Protein AF-A0A520GTJ3-F1 (afdb_monomer)

Secondary structure (DSSP, 8-state):
-PPPPP-----------S--HHHHHHHHHHHHHHHHHHHHHHHHHHHHHHH--STTHHHHH-

pLDDT: mean 86.84, std 16.55, range [44.81, 98.5]

Mean predicted aligned error: 10.02 Å

Solvent-accessible surface area (backbone atoms only — not comparable to full-atom values): 4086 Å² total; per-residue (Å²): 137,86,82,84,83,82,82,82,75,84,80,74,77,85,86,80,83,90,65,56,73,68,59,49,49,54,49,51,52,53,51,52,49,54,51,52,51,52,51,52,49,51,52,51,56,50,50,46,44,75,67,61,70,65,99,56,31,79,81,70,47,112

Foldseek 3Di:
DDDDDDDDDPPDDDDDPPDDPVVVVVVVVVVVVVVVVVVVVVVVLVCCLVPPDDPCNVVSND

Sequence (62 aa):
MPVAQESGGRNSPIINIGIERQDRAAIAEGLSRVLADTYTLYLTTHNFHWNVTGPHFNSLHA

Structure (mmCIF, N/CA/C/O backbone):
data_AF-A0A520GTJ3-F1
#
_entry.id   AF-A0A520GTJ3-F1
#
loop_
_atom_site.gro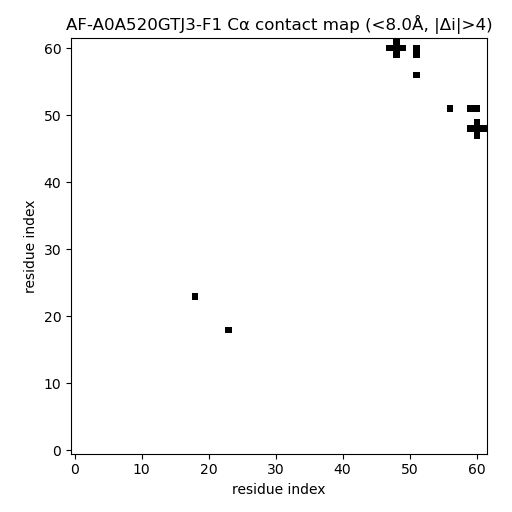up_PDB
_atom_site.id
_atom_site.type_symbol
_atom_site.label_atom_id
_atom_site.label_alt_id
_atom_site.label_comp_id
_atom_site.label_asym_id
_atom_site.label_entity_id
_atom_site.label_seq_id
_atom_site.pdbx_PDB_ins_code
_atom_site.Cartn_x
_atom_site.Cartn_y
_atom_site.Cartn_z
_atom_site.occupancy
_atom_site.B_iso_or_equiv
_atom_site.auth_seq_id
_atom_site.auth_comp_id
_atom_site.auth_asym_id
_atom_site.auth_atom_id
_atom_site.pdbx_PDB_model_num
ATOM 1 N N . MET A 1 1 ? 17.232 -12.298 58.003 1.00 44.81 1 MET A N 1
ATOM 2 C CA . MET A 1 1 ? 17.253 -11.406 56.825 1.00 44.81 1 MET A CA 1
ATOM 3 C C . MET A 1 1 ? 16.052 -11.763 55.955 1.00 44.81 1 MET A C 1
ATOM 5 O O . MET A 1 1 ? 15.969 -12.935 55.605 1.00 44.81 1 MET A O 1
ATOM 9 N N . PRO A 1 2 ? 15.097 -10.856 55.679 1.00 45.28 2 PRO A N 1
ATOM 10 C CA . PRO A 1 2 ? 14.010 -11.112 54.737 1.00 45.28 2 PRO A CA 1
ATOM 11 C C . PRO A 1 2 ? 14.405 -10.647 53.326 1.00 45.28 2 PRO A C 1
ATOM 13 O O . PRO A 1 2 ? 15.043 -9.607 53.164 1.00 45.28 2 PRO A O 1
ATOM 16 N N . VAL A 1 3 ? 14.076 -11.464 52.325 1.00 60.66 3 VAL A N 1
A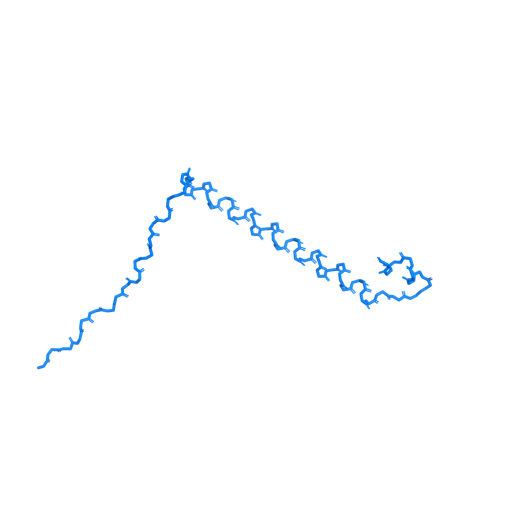TOM 17 C CA . VAL A 1 3 ? 14.385 -11.237 50.907 1.00 60.66 3 VAL A CA 1
ATOM 18 C C . VAL A 1 3 ? 13.359 -10.288 50.271 1.00 60.66 3 VAL A C 1
ATOM 20 O O . VAL A 1 3 ? 12.233 -10.174 50.743 1.00 60.66 3 VAL A O 1
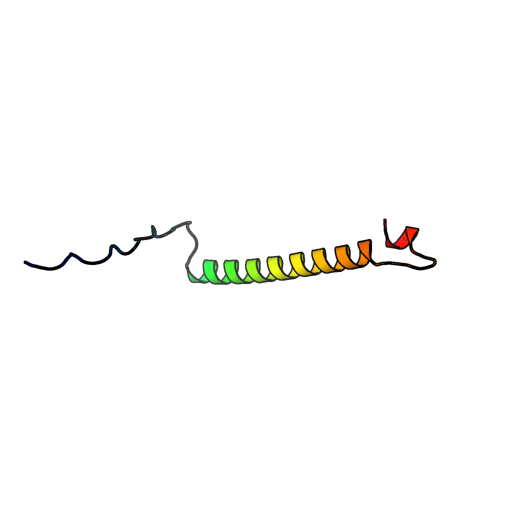ATOM 23 N N . ALA A 1 4 ? 13.813 -9.592 49.230 1.00 52.91 4 ALA A N 1
ATOM 24 C CA . ALA A 1 4 ? 13.245 -8.408 48.596 1.00 52.91 4 ALA A CA 1
ATOM 25 C C . ALA A 1 4 ? 11.775 -8.476 48.129 1.00 52.91 4 ALA A C 1
ATOM 27 O O . ALA A 1 4 ? 11.254 -9.515 47.736 1.00 52.91 4 ALA A O 1
ATOM 28 N N . GLN A 1 5 ? 11.170 -7.286 48.141 1.00 55.66 5 GLN A N 1
ATOM 29 C CA . GLN A 1 5 ? 9.806 -6.936 47.758 1.00 55.66 5 GLN A CA 1
ATOM 30 C C . GLN A 1 5 ? 9.579 -7.009 46.237 1.00 55.66 5 GLN A C 1
ATOM 32 O O . GLN A 1 5 ? 10.484 -6.758 45.443 1.00 55.66 5 GLN A O 1
ATOM 37 N N . GLU A 1 6 ? 8.348 -7.360 45.873 1.00 49.81 6 GLU A N 1
ATOM 38 C CA . GLU A 1 6 ? 7.865 -7.753 44.549 1.00 49.81 6 GLU A CA 1
ATOM 39 C C . GLU A 1 6 ? 8.081 -6.723 43.426 1.00 49.81 6 GLU A C 1
ATOM 41 O O . GLU A 1 6 ? 7.958 -5.508 43.590 1.00 49.81 6 GLU A O 1
ATOM 46 N N . SER A 1 7 ? 8.367 -7.268 42.245 1.00 54.44 7 SER A N 1
ATOM 47 C CA . SER A 1 7 ? 8.580 -6.603 40.964 1.00 54.44 7 SER A CA 1
ATOM 48 C C . SER A 1 7 ? 7.407 -5.697 40.569 1.00 54.44 7 SER A C 1
ATOM 50 O O . SER A 1 7 ? 6.306 -6.170 40.289 1.00 54.44 7 SER A O 1
ATOM 52 N N . GLY A 1 8 ? 7.658 -4.389 40.482 1.00 46.00 8 GLY A N 1
ATOM 53 C CA . GLY A 1 8 ? 6.685 -3.394 40.035 1.00 46.00 8 GLY A CA 1
ATOM 54 C C . GLY A 1 8 ? 6.175 -3.658 38.615 1.00 46.00 8 GLY A C 1
ATOM 55 O O . GLY A 1 8 ? 6.892 -3.474 37.630 1.00 46.00 8 GLY A O 1
ATOM 56 N N . GLY A 1 9 ? 4.906 -4.056 38.507 1.00 56.28 9 GLY A N 1
ATOM 57 C CA . GLY A 1 9 ? 4.176 -4.093 37.245 1.00 56.28 9 GLY A CA 1
ATOM 58 C C . GLY A 1 9 ? 4.013 -2.680 36.687 1.00 56.28 9 GLY A C 1
ATOM 59 O O . GLY A 1 9 ? 3.499 -1.789 37.362 1.00 56.28 9 GLY A O 1
ATOM 60 N N . ARG A 1 10 ? 4.457 -2.455 35.445 1.00 64.94 10 ARG A N 1
ATOM 61 C CA . ARG A 1 10 ? 4.229 -1.194 34.725 1.00 64.94 10 ARG A CA 1
ATOM 62 C C . ARG A 1 10 ? 2.723 -0.997 34.545 1.00 64.94 10 ARG A C 1
ATOM 64 O O . ARG A 1 10 ? 2.124 -1.608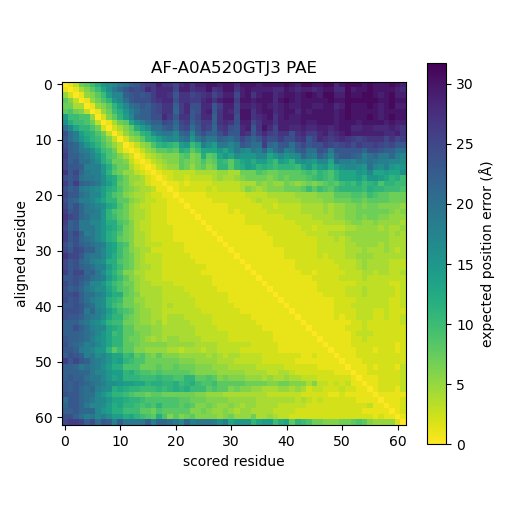 33.665 1.00 64.94 10 ARG A O 1
ATOM 71 N N . ASN A 1 11 ? 2.123 -0.147 35.374 1.00 65.81 11 ASN A N 1
ATOM 72 C CA . ASN A 1 11 ? 0.732 0.260 35.231 1.00 65.81 11 ASN A CA 1
ATOM 73 C C . ASN A 1 11 ? 0.626 1.215 34.029 1.00 65.81 11 ASN A C 1
ATOM 75 O O . ASN A 1 11 ? 0.763 2.430 34.177 1.00 65.81 11 ASN A O 1
ATOM 79 N N . SER A 1 12 ? 0.484 0.670 32.816 1.00 71.44 12 SER A N 1
ATOM 80 C CA . SER A 1 12 ? 0.222 1.487 31.629 1.00 71.44 12 SER A CA 1
ATOM 81 C C . SER A 1 12 ? -1.099 2.239 31.821 1.00 71.44 12 SER A C 1
ATOM 83 O O . SER A 1 12 ? -2.099 1.610 32.174 1.00 71.44 12 SER A O 1
ATOM 85 N N . PRO A 1 13 ? -1.134 3.566 31.595 1.00 76.75 13 PRO A N 1
ATOM 86 C CA . PRO A 1 13 ? -2.354 4.337 31.772 1.00 76.75 13 PRO A CA 1
ATOM 87 C C . PRO A 1 13 ? -3.447 3.812 30.839 1.00 76.75 13 PRO A C 1
ATOM 89 O O . PRO A 1 13 ? -3.192 3.490 29.676 1.00 76.75 13 PRO A O 1
ATOM 92 N N . ILE A 1 14 ? -4.676 3.722 31.352 1.00 74.75 14 ILE A N 1
ATOM 93 C CA . ILE A 1 14 ? -5.834 3.354 30.539 1.00 74.75 14 ILE A CA 1
ATOM 94 C C . ILE A 1 14 ? -6.081 4.486 29.540 1.00 74.75 14 ILE A C 1
ATOM 96 O O . ILE A 1 14 ? -6.530 5.570 29.903 1.00 74.75 14 ILE A O 1
ATOM 100 N N . ILE A 1 15 ? -5.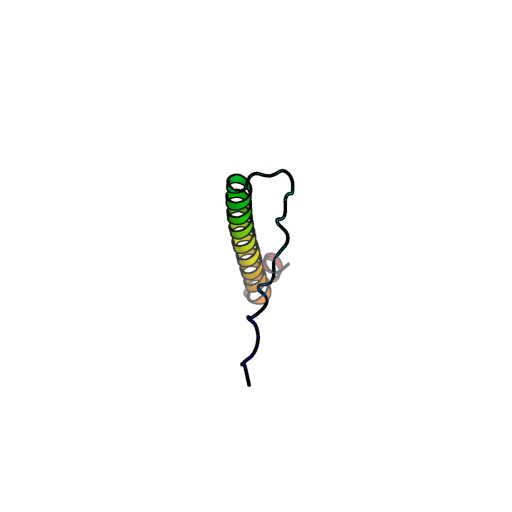765 4.227 28.271 1.00 79.12 15 ILE A N 1
ATOM 101 C CA . ILE A 1 15 ? -5.976 5.171 27.173 1.00 79.12 15 ILE A CA 1
ATOM 102 C C . ILE A 1 15 ? -7.477 5.222 26.861 1.00 79.12 15 ILE A C 1
ATOM 104 O O . ILE A 1 15 ? -8.031 4.282 26.281 1.00 79.12 15 ILE A O 1
ATOM 108 N N . ASN A 1 16 ? -8.126 6.319 27.257 1.00 81.94 16 ASN A N 1
ATOM 109 C CA . ASN A 1 16 ? -9.507 6.641 26.910 1.00 81.94 16 ASN A CA 1
ATOM 110 C C . ASN A 1 16 ? -9.515 7.805 25.909 1.00 81.94 16 ASN A C 1
ATOM 112 O O . ASN A 1 16 ? -9.220 8.939 26.268 1.00 81.94 16 ASN A O 1
ATOM 116 N N . ILE A 1 17 ? -9.824 7.492 24.652 1.00 87.94 17 ILE A N 1
ATOM 117 C CA . ILE A 1 17 ? -9.881 8.445 23.530 1.00 87.94 17 ILE A CA 1
ATOM 118 C C . ILE A 1 17 ? -11.311 8.622 22.996 1.00 87.94 17 ILE A C 1
ATOM 120 O O . ILE A 1 17 ? -11.492 9.045 21.861 1.00 87.94 17 ILE A O 1
ATOM 124 N N . GLY A 1 18 ? -12.330 8.251 23.782 1.00 91.44 18 GLY A N 1
ATOM 125 C CA . GLY A 1 18 ? -13.734 8.349 23.365 1.00 91.44 18 GLY A CA 1
ATOM 126 C C . GLY A 1 18 ? -14.188 7.305 22.336 1.00 91.44 18 GLY A C 1
ATOM 127 O O . GLY A 1 18 ? -15.227 7.492 21.716 1.00 91.44 18 GLY A O 1
ATOM 128 N N . ILE A 1 19 ? -13.435 6.214 22.152 1.00 90.31 19 ILE A N 1
ATOM 129 C CA . ILE A 1 19 ? -13.789 5.100 21.257 1.00 90.31 19 ILE A CA 1
ATOM 130 C C . ILE A 1 19 ? -13.889 3.815 22.079 1.00 90.31 19 ILE A C 1
ATOM 132 O O . ILE A 1 19 ? -12.981 3.506 22.866 1.00 90.31 19 ILE A O 1
ATOM 136 N N . GLU A 1 20 ? -14.970 3.058 21.883 1.00 92.50 20 GLU A N 1
ATOM 137 C CA . GLU A 1 20 ? -15.169 1.776 22.551 1.00 92.50 20 GLU A CA 1
ATOM 138 C C . GLU A 1 20 ? -14.062 0.771 22.211 1.00 92.50 20 GLU A C 1
ATOM 140 O O . GLU A 1 20 ? -13.405 0.821 21.170 1.00 92.50 20 GLU A O 1
ATOM 145 N N . ARG A 1 21 ? -13.822 -0.176 23.125 1.00 89.94 21 ARG A N 1
ATOM 146 C CA . ARG A 1 21 ? -12.740 -1.160 22.975 1.00 89.94 21 ARG A CA 1
ATOM 147 C C . ARG A 1 21 ? -12.920 -2.027 21.727 1.00 89.94 21 ARG A C 1
ATOM 149 O O . ARG A 1 21 ? -11.924 -2.343 21.083 1.00 89.94 21 ARG A O 1
ATOM 156 N N . GLN A 1 22 ? -14.155 -2.426 21.430 1.00 91.88 22 GLN A N 1
ATOM 157 C CA . GLN A 1 22 ? -14.474 -3.277 20.282 1.00 91.88 22 GLN A CA 1
ATOM 158 C C . GLN A 1 22 ? -14.189 -2.539 18.971 1.00 91.88 22 GLN A C 1
ATOM 160 O O . GLN A 1 22 ? -13.427 -3.038 18.145 1.00 91.88 22 GLN A O 1
ATOM 165 N N . ASP A 1 23 ? -14.677 -1.305 18.852 1.00 95.00 23 ASP A N 1
ATOM 166 C CA . ASP A 1 23 ? -14.426 -0.447 17.692 1.00 95.00 23 ASP A CA 1
ATOM 167 C C . ASP A 1 23 ? -12.933 -0.178 17.502 1.00 95.00 23 ASP A C 1
ATOM 169 O O . ASP A 1 23 ? -12.406 -0.298 16.399 1.00 95.00 23 ASP A O 1
ATOM 173 N N . ARG A 1 24 ? -12.202 0.100 18.589 1.00 92.94 24 ARG A N 1
ATOM 174 C CA . ARG A 1 24 ? -10.742 0.261 18.535 1.00 92.94 24 ARG A CA 1
ATOM 175 C C . ARG A 1 24 ? -10.026 -0.981 18.018 1.00 92.94 24 ARG A C 1
ATOM 177 O O . ARG A 1 24 ? -9.033 -0.836 17.311 1.00 92.94 24 ARG A O 1
ATOM 184 N N . ALA A 1 25 ? -10.482 -2.175 18.392 1.00 93.56 25 ALA A N 1
ATOM 185 C CA . ALA A 1 25 ? -9.891 -3.420 17.915 1.00 93.56 25 ALA A CA 1
ATOM 186 C C . ALA A 1 25 ? -10.149 -3.610 16.413 1.00 93.56 25 ALA A C 1
ATOM 188 O O . ALA A 1 25 ? -9.207 -3.883 15.673 1.00 93.56 25 ALA A O 1
ATOM 189 N N . ALA A 1 26 ? -11.382 -3.366 15.958 1.00 96.94 26 ALA A N 1
ATOM 190 C CA . ALA A 1 26 ? -11.741 -3.431 14.542 1.00 96.94 26 ALA A CA 1
ATOM 191 C C . ALA A 1 26 ? -10.961 -2.405 13.698 1.00 96.94 26 ALA A C 1
ATOM 193 O O . ALA A 1 26 ? -10.435 -2.738 12.635 1.00 96.94 26 ALA A O 1
ATOM 194 N N . ILE A 1 27 ? -10.813 -1.172 14.197 1.00 96.25 27 ILE A N 1
ATOM 195 C CA . ILE A 1 27 ? -10.003 -0.128 13.553 1.00 96.25 27 ILE A CA 1
ATOM 196 C C . ILE A 1 27 ? -8.536 -0.559 13.477 1.00 96.25 27 ILE A C 1
ATOM 198 O O . ILE A 1 27 ? -7.926 -0.463 12.415 1.00 96.25 27 ILE A O 1
ATOM 202 N N . ALA A 1 28 ? -7.962 -1.054 14.578 1.00 96.69 28 ALA A N 1
ATOM 203 C CA . ALA A 1 28 ? -6.572 -1.503 14.604 1.00 96.69 28 ALA A CA 1
ATOM 204 C C . ALA A 1 28 ? -6.321 -2.654 13.619 1.00 96.69 28 ALA A C 1
ATOM 206 O O . ALA A 1 28 ? -5.297 -2.661 12.934 1.00 96.69 28 ALA A O 1
ATOM 207 N N . GLU A 1 29 ? -7.259 -3.594 13.505 1.00 98.00 29 GLU A N 1
ATOM 208 C CA . GLU A 1 29 ? -7.182 -4.683 12.534 1.00 98.00 29 GLU A CA 1
ATOM 209 C C . GLU A 1 29 ? -7.225 -4.156 11.093 1.00 98.00 29 GLU A C 1
ATOM 211 O O . GLU A 1 29 ? -6.363 -4.504 10.283 1.00 98.00 29 GLU A O 1
ATOM 216 N N . GLY A 1 30 ? -8.176 -3.269 10.779 1.00 98.12 30 GLY A N 1
ATOM 217 C CA . GLY A 1 30 ? -8.294 -2.658 9.454 1.00 98.12 30 GLY A CA 1
ATOM 218 C C . GLY A 1 30 ? -7.045 -1.870 9.052 1.00 98.12 30 GLY A C 1
ATOM 219 O O . GLY A 1 30 ? -6.526 -2.048 7.949 1.00 98.12 30 GLY A O 1
ATOM 220 N N . LEU A 1 31 ? -6.509 -1.060 9.969 1.00 98.38 31 LEU A N 1
ATOM 221 C CA . LEU A 1 31 ? -5.271 -0.308 9.751 1.00 98.38 31 LEU A CA 1
ATOM 222 C C . LEU A 1 31 ? -4.070 -1.232 9.544 1.00 98.38 31 LEU A C 1
ATOM 224 O O . LEU A 1 31 ? -3.237 -0.960 8.682 1.00 98.38 31 LEU A O 1
ATOM 228 N N . SER A 1 32 ? -3.993 -2.333 10.294 1.00 98.38 32 SER A N 1
ATOM 229 C CA . SER A 1 32 ? -2.906 -3.308 10.153 1.00 98.38 32 SER A CA 1
ATOM 230 C C . SER A 1 32 ? -2.911 -3.963 8.770 1.00 98.38 32 SER A C 1
ATOM 232 O O . SER A 1 32 ? -1.850 -4.117 8.168 1.00 98.38 32 SER A O 1
ATOM 234 N N . ARG A 1 33 ? -4.097 -4.295 8.240 1.00 98.44 33 ARG A N 1
ATOM 235 C CA . ARG A 1 33 ? -4.253 -4.853 6.885 1.00 98.44 33 ARG A CA 1
ATOM 236 C C . ARG A 1 33 ? -3.824 -3.856 5.812 1.00 98.44 33 ARG A C 1
ATOM 238 O O . ARG A 1 33 ? -2.948 -4.168 5.016 1.00 98.44 33 ARG A O 1
ATOM 245 N N . VAL A 1 34 ? -4.360 -2.633 5.845 1.00 98.44 34 VAL A N 1
ATOM 246 C CA . VAL A 1 34 ? -4.002 -1.591 4.865 1.00 98.44 34 VAL A CA 1
ATOM 247 C C . VAL A 1 34 ? -2.508 -1.267 4.915 1.00 98.44 34 VAL A C 1
ATOM 249 O O . VAL A 1 34 ? -1.875 -1.099 3.874 1.00 98.44 34 VAL A O 1
ATOM 252 N N . LEU A 1 35 ? -1.910 -1.212 6.107 1.00 98.44 35 LEU A N 1
ATOM 253 C CA . LEU A 1 35 ? -0.470 -1.009 6.251 1.00 98.44 35 LEU A CA 1
ATOM 254 C C . LEU A 1 35 ? 0.333 -2.148 5.603 1.00 98.44 35 LEU A C 1
ATOM 256 O O . LEU A 1 35 ? 1.278 -1.883 4.863 1.00 98.44 35 LEU A O 1
ATOM 260 N N . ALA A 1 36 ? -0.048 -3.402 5.850 1.00 98.50 36 ALA A N 1
ATOM 261 C CA . ALA A 1 36 ? 0.613 -4.559 5.250 1.00 98.50 36 ALA A CA 1
ATOM 262 C C . ALA A 1 36 ? 0.484 -4.568 3.716 1.00 98.50 36 ALA A C 1
ATOM 264 O O . ALA A 1 36 ? 1.478 -4.775 3.013 1.00 98.50 36 ALA A O 1
ATOM 265 N N . ASP A 1 37 ? -0.711 -4.285 3.197 1.00 98.38 37 ASP A N 1
ATOM 266 C CA . ASP A 1 37 ? -0.989 -4.264 1.760 1.00 98.38 37 ASP A CA 1
ATOM 267 C C . ASP A 1 37 ? -0.225 -3.135 1.059 1.00 98.38 37 ASP A C 1
ATOM 269 O O . ASP A 1 37 ? 0.418 -3.357 0.033 1.00 98.38 37 ASP A O 1
ATOM 273 N N . THR A 1 38 ? -0.230 -1.928 1.634 1.00 98.38 38 THR A N 1
ATOM 274 C CA . THR A 1 38 ? 0.485 -0.771 1.067 1.00 98.38 38 THR A CA 1
ATOM 275 C C . THR A 1 38 ? 1.995 -0.961 1.090 1.00 98.38 38 THR A C 1
ATOM 277 O O . THR A 1 38 ? 2.663 -0.616 0.115 1.00 98.38 38 THR A O 1
ATOM 280 N N . TYR A 1 39 ? 2.542 -1.559 2.151 1.00 98.31 39 TYR A N 1
ATOM 281 C CA . TYR A 1 39 ? 3.968 -1.866 2.219 1.00 98.31 39 TYR A CA 1
ATOM 282 C C . TYR A 1 39 ? 4.365 -2.943 1.204 1.00 98.31 39 TYR A C 1
ATOM 284 O O . TYR A 1 39 ? 5.370 -2.804 0.509 1.00 98.31 39 TYR A O 1
ATOM 292 N N . THR A 1 40 ? 3.541 -3.982 1.054 1.00 98.19 40 THR A N 1
ATOM 293 C CA . THR A 1 40 ? 3.749 -5.026 0.040 1.00 98.19 40 THR A CA 1
ATOM 294 C C . THR A 1 40 ? 3.699 -4.446 -1.368 1.00 98.19 40 THR A C 1
ATOM 296 O O . THR A 1 40 ? 4.581 -4.727 -2.183 1.00 98.19 40 THR A O 1
ATOM 299 N N . LEU A 1 41 ? 2.704 -3.602 -1.655 1.00 98.19 41 LEU A N 1
ATOM 300 C CA . LEU A 1 41 ? 2.582 -2.92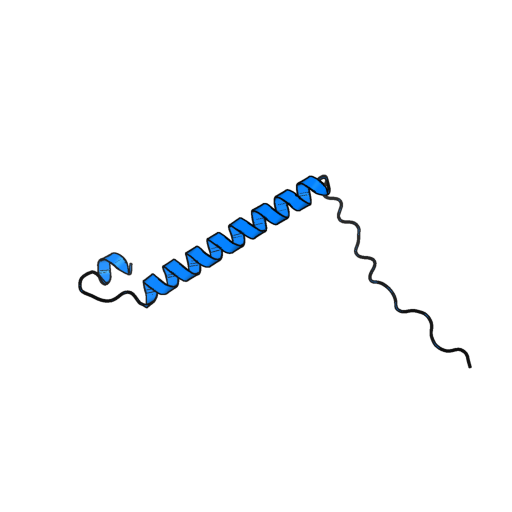2 -2.939 1.00 98.19 41 LEU A CA 1
ATOM 301 C C . LEU A 1 41 ? 3.805 -2.045 -3.213 1.00 98.19 41 LEU A C 1
ATOM 303 O O . LEU A 1 41 ? 4.382 -2.154 -4.291 1.00 98.19 41 LEU A O 1
ATOM 307 N N . TYR A 1 42 ? 4.232 -1.238 -2.236 1.00 98.00 42 TYR A N 1
ATOM 308 C CA . TYR A 1 42 ? 5.430 -0.407 -2.345 1.00 98.00 42 TYR A CA 1
ATOM 309 C C . TYR A 1 42 ? 6.669 -1.245 -2.671 1.00 98.00 42 TYR A C 1
ATOM 311 O O . TYR A 1 42 ? 7.374 -0.953 -3.630 1.00 98.00 42 TYR A O 1
ATOM 319 N N . LEU A 1 43 ? 6.920 -2.321 -1.921 1.00 98.19 43 LEU A N 1
ATOM 320 C CA . LEU A 1 43 ? 8.065 -3.193 -2.185 1.00 98.19 43 LEU A CA 1
ATOM 321 C C . LEU A 1 43 ? 7.981 -3.858 -3.562 1.00 98.19 43 LEU A C 1
ATOM 323 O O . LEU A 1 43 ? 9.001 -4.003 -4.230 1.00 98.19 43 LEU A O 1
ATOM 327 N N . THR A 1 44 ? 6.781 -4.235 -4.001 1.00 97.56 44 THR A N 1
ATOM 328 C CA . THR A 1 44 ? 6.562 -4.861 -5.310 1.00 97.56 44 THR A CA 1
ATOM 329 C C . THR A 1 44 ? 6.865 -3.889 -6.446 1.00 97.56 44 THR A C 1
ATOM 331 O O . THR A 1 44 ? 7.626 -4.224 -7.355 1.00 97.56 44 THR A O 1
ATOM 334 N N . THR A 1 45 ? 6.315 -2.673 -6.395 1.00 97.19 45 THR A N 1
ATOM 335 C CA . THR A 1 45 ? 6.554 -1.660 -7.432 1.00 97.19 45 THR A CA 1
ATOM 336 C C . THR A 1 45 ? 8.003 -1.196 -7.428 1.00 97.19 45 THR A C 1
ATOM 338 O O . THR A 1 45 ? 8.581 -1.009 -8.493 1.00 97.19 45 THR A O 1
ATOM 341 N N . HIS A 1 46 ? 8.627 -1.093 -6.255 1.00 97.44 46 HIS A N 1
ATOM 342 C CA . HIS A 1 46 ? 10.037 -0.741 -6.131 1.00 97.44 46 HIS A CA 1
ATOM 343 C C . HIS A 1 46 ? 10.964 -1.845 -6.657 1.00 97.44 46 HIS A C 1
ATOM 345 O O . HIS A 1 46 ? 11.940 -1.564 -7.352 1.00 97.44 46 HIS A O 1
ATOM 351 N N . ASN A 1 47 ? 10.636 -3.114 -6.390 1.00 97.38 47 ASN A N 1
ATOM 352 C CA . ASN A 1 47 ? 11.358 -4.247 -6.957 1.00 97.38 47 ASN A CA 1
ATOM 353 C C . ASN A 1 47 ? 11.268 -4.249 -8.487 1.00 97.38 47 ASN A C 1
ATOM 355 O O . ASN A 1 47 ? 12.300 -4.384 -9.145 1.00 97.38 47 ASN A O 1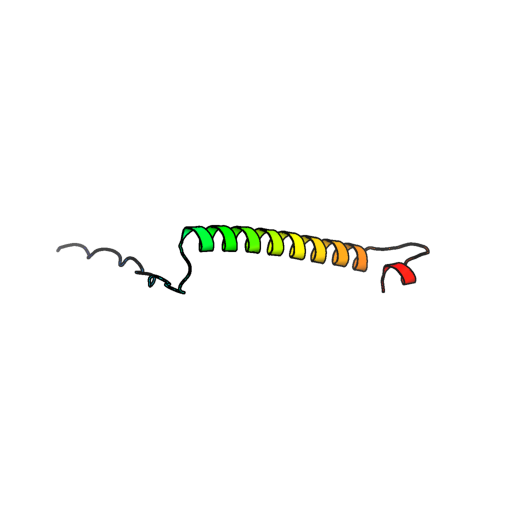
ATOM 359 N N . PHE A 1 48 ? 10.069 -4.041 -9.041 1.00 96.88 48 PHE A N 1
ATOM 360 C CA . PHE A 1 48 ? 9.878 -3.918 -10.484 1.00 96.88 48 PHE A CA 1
ATOM 361 C C . PHE A 1 48 ? 10.669 -2.738 -11.054 1.00 96.88 48 PHE A C 1
ATOM 363 O O . PHE A 1 48 ? 11.420 -2.917 -12.006 1.00 96.88 48 PHE A O 1
ATOM 370 N N . HIS A 1 49 ? 10.576 -1.566 -10.426 1.00 97.00 49 HIS A N 1
ATOM 371 C CA . HIS A 1 49 ? 11.304 -0.369 -10.833 1.00 97.00 49 HIS A CA 1
ATOM 372 C C . HIS A 1 49 ? 12.814 -0.634 -10.930 1.00 97.00 49 HIS A C 1
ATOM 374 O O . HIS A 1 49 ? 13.419 -0.330 -11.950 1.00 97.00 49 HIS A O 1
ATOM 380 N N . TRP A 1 50 ? 13.431 -1.287 -9.944 1.00 97.25 50 TRP A N 1
ATOM 381 C CA . TRP A 1 50 ? 14.874 -1.553 -9.989 1.00 97.25 50 TRP A CA 1
ATOM 382 C C . TRP A 1 50 ? 15.310 -2.728 -10.865 1.00 97.25 50 TRP A C 1
ATOM 384 O O . TRP A 1 50 ? 16.448 -2.728 -11.329 1.00 97.25 50 TRP A O 1
ATOM 394 N N . ASN A 1 51 ? 14.451 -3.726 -11.085 1.00 97.00 51 ASN A N 1
ATOM 395 C CA . ASN A 1 51 ? 14.840 -4.966 -11.768 1.00 97.00 51 ASN A CA 1
ATOM 396 C C . ASN A 1 51 ? 14.244 -5.119 -13.177 1.00 97.00 51 ASN A C 1
ATOM 398 O O . ASN A 1 51 ? 14.556 -6.094 -13.864 1.00 97.00 51 ASN A O 1
ATOM 402 N N . VAL A 1 52 ? 13.395 -4.192 -13.631 1.00 96.69 52 VAL A N 1
ATOM 403 C CA . VAL A 1 52 ? 12.860 -4.210 -14.998 1.00 96.69 52 VAL A CA 1
ATOM 404 C C . VAL A 1 52 ? 13.994 -4.060 -16.016 1.00 96.69 52 VAL A C 1
ATOM 406 O O . VAL A 1 52 ? 14.883 -3.226 -15.873 1.0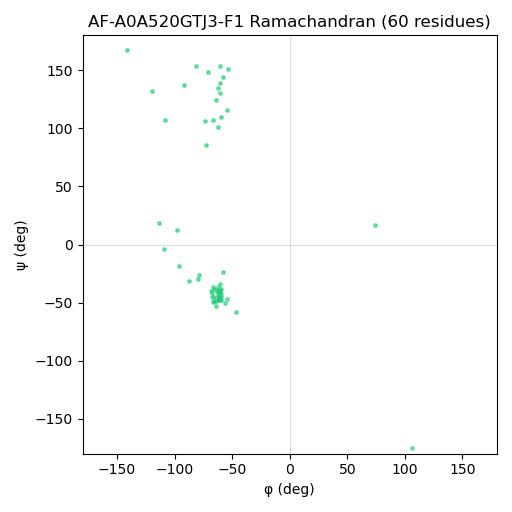0 96.69 52 VAL A O 1
ATOM 409 N N . THR A 1 53 ? 13.971 -4.883 -17.064 1.00 96.25 53 THR A N 1
ATOM 410 C CA . THR A 1 53 ? 14.934 -4.854 -18.176 1.00 96.25 53 THR A CA 1
ATOM 411 C C . THR A 1 53 ? 14.220 -5.135 -19.502 1.00 96.25 53 THR A C 1
ATOM 413 O O . THR A 1 53 ? 13.062 -5.554 -19.522 1.00 96.25 53 THR A O 1
ATOM 416 N N . GLY A 1 54 ? 14.901 -4.899 -20.628 1.00 96.75 54 GLY A N 1
ATOM 417 C CA . GLY A 1 54 ? 14.395 -5.202 -21.971 1.00 96.75 54 GLY A CA 1
ATOM 418 C C . GLY A 1 54 ? 13.966 -3.971 -22.786 1.00 96.75 54 GLY A C 1
ATOM 419 O O . GLY A 1 54 ? 14.151 -2.837 -22.345 1.00 96.75 54 GLY A O 1
ATOM 420 N N . PRO A 1 55 ? 13.397 -4.172 -23.993 1.00 96.69 55 PRO A N 1
ATOM 421 C CA . PRO A 1 55 ? 13.128 -3.100 -24.963 1.00 96.69 55 PRO A CA 1
ATOM 422 C C . PRO A 1 55 ? 12.220 -1.970 -24.456 1.00 96.69 55 PRO A C 1
ATOM 424 O O . PRO A 1 55 ? 12.291 -0.850 -24.953 1.00 96.69 55 PRO A O 1
ATOM 427 N N . HIS A 1 56 ? 11.386 -2.250 -23.453 1.00 94.69 56 HIS A N 1
ATOM 428 C CA . HIS A 1 56 ? 10.461 -1.288 -22.850 1.00 94.69 56 HIS A CA 1
ATOM 429 C C . HIS A 1 56 ? 10.981 -0.655 -21.551 1.00 94.69 56 HIS A C 1
ATOM 431 O O . HIS A 1 56 ? 10.203 -0.002 -20.860 1.00 94.69 56 HIS A O 1
ATOM 437 N N . PHE A 1 57 ? 12.270 -0.814 -21.222 1.00 96.31 57 PHE A N 1
ATOM 438 C CA . PHE A 1 57 ? 12.870 -0.313 -19.980 1.00 96.31 57 PHE A CA 1
ATOM 439 C C . PHE A 1 57 ? 12.483 1.139 -19.679 1.00 96.31 57 PHE A C 1
ATOM 441 O O . PHE A 1 57 ? 11.840 1.391 -18.673 1.00 96.31 57 PHE A O 1
ATOM 448 N N . ASN A 1 58 ? 12.775 2.083 -20.579 1.00 94.00 58 ASN A N 1
ATOM 449 C CA . ASN A 1 58 ? 12.530 3.507 -20.318 1.00 94.00 58 ASN A CA 1
ATOM 450 C C . ASN A 1 58 ? 11.051 3.836 -20.051 1.00 94.00 58 ASN A C 1
ATOM 452 O O . ASN A 1 58 ? 10.757 4.718 -19.255 1.00 94.00 58 ASN A O 1
ATOM 456 N N . SER A 1 59 ? 10.120 3.135 -20.706 1.00 94.56 59 SER A N 1
ATOM 457 C CA . SER A 1 59 ? 8.682 3.375 -20.537 1.00 94.56 59 SER A CA 1
ATOM 458 C C . SER A 1 59 ? 8.114 2.741 -19.269 1.00 94.56 59 SER A C 1
ATOM 460 O O . SER A 1 59 ? 7.134 3.247 -18.738 1.00 94.56 59 SER A O 1
ATOM 462 N N . LEU A 1 60 ? 8.695 1.628 -18.810 1.00 94.06 60 LEU A N 1
ATOM 463 C CA . LEU A 1 60 ? 8.237 0.886 -17.631 1.00 94.06 60 LEU A CA 1
ATOM 464 C C . LEU A 1 60 ? 8.998 1.259 -16.350 1.00 94.06 60 LEU A C 1
ATOM 466 O O . LEU A 1 60 ? 8.529 0.947 -15.261 1.00 94.06 60 LEU A O 1
ATOM 470 N N . HIS A 1 61 ? 10.172 1.880 -16.482 1.00 95.06 61 HIS A N 1
ATOM 471 C CA . HIS A 1 61 ? 11.034 2.262 -15.367 1.00 95.06 61 HIS A CA 1
ATOM 472 C C . HIS A 1 61 ? 10.704 3.640 -14.784 1.00 95.06 61 HIS A C 1
ATOM 474 O O . HIS A 1 61 ? 10.942 3.827 -13.603 1.00 95.06 61 HIS A O 1
ATOM 480 N N . ALA A 1 62 ? 10.223 4.597 -15.581 1.00 81.25 62 ALA A N 1
ATOM 481 C CA . ALA A 1 62 ? 10.044 5.989 -15.150 1.00 81.25 62 ALA A CA 1
ATOM 482 C C . ALA A 1 62 ? 9.180 6.167 -13.886 1.00 81.25 62 ALA A C 1
ATOM 484 O O . ALA A 1 62 ? 8.192 5.415 -13.719 1.00 81.25 62 ALA A O 1
#

Nearest PDB structures (foldseek):
  5hjf-assembly1_D  TM=7.020E-01  e=8.043E-01  Nostoc punctiforme

Radius of gyration: 24.42 Å; Cα contacts (8 Å, |Δi|>4): 9; chains: 1; bounding b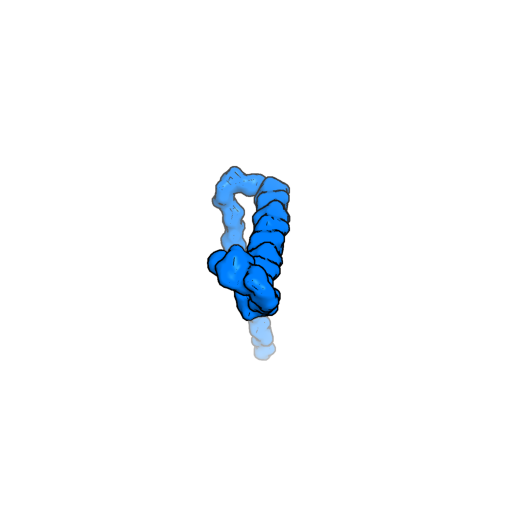ox: 32×20×82 Å